Protein AF-A0A8T1B960-F1 (afdb_monomer)

Organism: NCBI:txid29920

InterPro domains:
  IPR029526 PiggyBac transposable element-derived protein [PF13843] (28-103)

Mean predicted aligned error: 11.87 Å

Solvent-accessible surface area (backbone atoms only — not comparable to full-atom values): 6925 Å² total; per-residue (Å²): 133,85,86,77,92,77,75,93,66,99,70,76,62,86,64,84,82,48,79,95,70,64,77,71,63,60,63,74,71,68,73,75,46,67,80,85,43,75,54,50,80,72,40,93,53,38,66,48,42,66,57,51,53,54,50,50,55,48,49,65,73,73,53,86,80,64,100,71,84,67,77,50,76,47,74,46,76,41,85,58,81,85,52,82,71,51,43,81,40,89,94,45,100,61,37,34,18,36,77,41,80,47,114

pLDDT: mean 80.15, std 18.66, range [31.05, 96.5]

Structure (mmCIF, N/CA/C/O backbone):
data_AF-A0A8T1B960-F1
#
_entry.id   AF-A0A8T1B960-F1
#
loop_
_atom_site.group_PDB
_atom_site.id
_atom_site.type_symbol
_atom_site.label_atom_id
_atom_site.label_alt_id
_atom_site.label_comp_id
_atom_site.label_asym_id
_atom_site.label_entity_id
_atom_site.label_seq_id
_atom_site.pdbx_PDB_ins_code
_atom_site.Cartn_x
_atom_site.Cartn_y
_atom_site.Cartn_z
_atom_site.occupancy
_atom_site.B_iso_or_equiv
_atom_site.auth_seq_id
_atom_site.auth_comp_id
_atom_site.auth_asym_id
_atom_site.auth_atom_id
_atom_site.pdbx_PDB_model_num
ATOM 1 N N . MET A 1 1 ? 4.541 -41.203 44.274 1.00 48.22 1 MET A N 1
ATOM 2 C CA . MET A 1 1 ? 3.318 -40.483 43.862 1.00 48.22 1 MET A CA 1
ATOM 3 C C . MET A 1 1 ? 3.266 -39.277 44.778 1.00 48.22 1 MET A C 1
ATOM 5 O O . MET A 1 1 ? 3.467 -39.500 45.960 1.00 48.22 1 MET A O 1
ATOM 9 N N . GLU A 1 2 ? 3.109 -38.070 44.225 1.00 35.88 2 GLU A N 1
ATOM 10 C CA . GLU A 1 2 ? 3.747 -36.796 44.650 1.00 35.88 2 GLU A CA 1
ATOM 11 C C . GLU A 1 2 ? 5.183 -36.682 44.092 1.00 35.88 2 GLU A C 1
ATOM 13 O O . GLU A 1 2 ? 5.916 -37.666 44.106 1.00 35.88 2 GLU A O 1
ATOM 18 N N . ASP A 1 3 ? 5.636 -35.586 43.479 1.00 37.56 3 ASP A N 1
ATOM 19 C CA . ASP A 1 3 ? 5.195 -34.189 43.550 1.00 37.56 3 ASP A CA 1
ATOM 20 C C . ASP A 1 3 ? 5.667 -33.392 42.301 1.00 37.56 3 ASP A C 1
ATOM 22 O O . ASP A 1 3 ? 6.551 -33.824 41.560 1.00 37.56 3 ASP A O 1
ATOM 26 N N . TYR A 1 4 ? 5.129 -32.178 42.164 1.00 31.05 4 TYR A N 1
ATOM 27 C CA . TYR A 1 4 ? 5.700 -30.985 41.5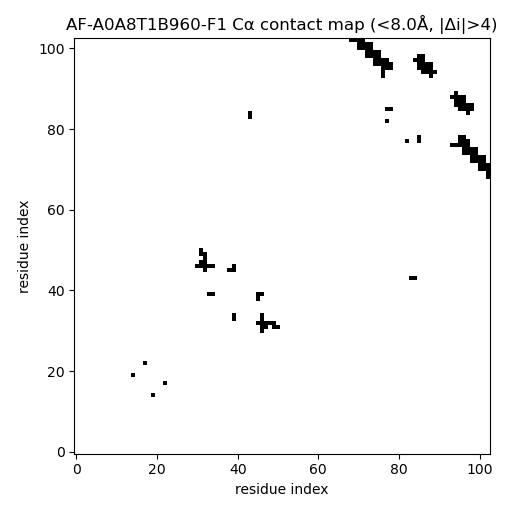28 1.00 31.05 4 TYR A CA 1
ATOM 28 C C . TYR A 1 4 ? 5.175 -30.522 40.156 1.00 31.05 4 TYR A C 1
ATOM 30 O O . TYR A 1 4 ? 5.815 -30.627 39.108 1.00 31.05 4 TYR A O 1
ATOM 38 N N . ARG A 1 5 ? 4.051 -29.793 40.223 1.00 50.28 5 ARG A N 1
ATOM 39 C CA . ARG A 1 5 ? 3.798 -28.606 39.389 1.00 50.28 5 ARG A CA 1
ATOM 40 C C . ARG A 1 5 ? 5.071 -27.752 39.287 1.00 50.28 5 ARG A C 1
ATOM 42 O O . ARG A 1 5 ? 5.492 -27.167 40.281 1.00 50.28 5 ARG A O 1
ATOM 49 N N . ARG A 1 6 ? 5.630 -27.574 38.086 1.00 43.84 6 ARG A N 1
ATOM 50 C CA . ARG A 1 6 ? 6.599 -26.499 37.819 1.00 43.84 6 ARG A CA 1
ATOM 51 C C . ARG A 1 6 ? 6.288 -25.782 36.504 1.00 43.84 6 ARG A C 1
ATOM 53 O O . ARG A 1 6 ? 6.713 -26.194 35.437 1.00 43.84 6 ARG A O 1
ATOM 60 N N . GLY A 1 7 ? 5.499 -24.718 36.646 1.00 36.50 7 GLY A N 1
ATOM 61 C CA . GLY A 1 7 ? 5.566 -23.456 35.904 1.00 36.50 7 GLY A CA 1
ATOM 62 C C . GLY A 1 7 ? 5.697 -23.482 34.381 1.00 36.50 7 GLY A C 1
ATOM 63 O O . GLY A 1 7 ? 6.801 -23.518 33.848 1.00 36.50 7 GLY A O 1
ATOM 64 N N . TYR A 1 8 ? 4.582 -23.221 33.694 1.00 38.88 8 TYR A N 1
ATOM 65 C CA . TYR A 1 8 ? 4.627 -22.393 32.487 1.00 38.88 8 TYR A CA 1
ATOM 66 C C . TYR A 1 8 ? 5.065 -20.983 32.912 1.00 38.88 8 TYR A C 1
ATOM 68 O O . TYR A 1 8 ? 4.328 -20.288 33.611 1.00 38.88 8 TYR A O 1
ATOM 76 N N . HIS A 1 9 ? 6.281 -20.580 32.544 1.00 46.47 9 HIS A N 1
ATOM 77 C CA . HIS A 1 9 ? 6.794 -19.233 32.795 1.00 46.47 9 HIS A CA 1
ATOM 78 C C . HIS A 1 9 ? 6.562 -18.374 31.536 1.00 46.47 9 HIS A C 1
ATOM 80 O O . HIS A 1 9 ? 7.086 -18.723 30.475 1.00 46.47 9 HIS A O 1
ATOM 86 N N . PRO A 1 10 ? 5.804 -17.263 31.597 1.00 45.47 10 PRO A N 1
ATOM 87 C CA . PRO A 1 10 ? 5.364 -16.498 30.421 1.00 45.47 10 PRO A CA 1
ATOM 88 C C . PRO A 1 10 ? 6.439 -15.544 29.868 1.00 45.47 10 PRO A C 1
ATOM 90 O O . PRO A 1 10 ? 6.139 -14.467 29.363 1.00 45.47 10 PRO A O 1
ATOM 93 N N . THR A 1 11 ? 7.714 -15.920 29.962 1.00 49.47 11 THR A N 1
ATOM 94 C CA . THR A 1 11 ? 8.843 -15.072 29.552 1.00 49.47 11 THR A CA 1
ATOM 95 C C . THR A 1 11 ? 9.956 -15.898 28.917 1.00 49.47 11 THR A C 1
ATOM 97 O O . THR A 1 11 ? 11.120 -15.773 29.298 1.00 49.47 11 THR A O 1
ATOM 100 N N . GLN A 1 12 ? 9.630 -16.767 27.959 1.00 51.72 12 GLN A N 1
ATOM 101 C CA . GLN A 1 12 ? 10.665 -17.231 27.036 1.00 51.72 12 GLN A CA 1
ATOM 102 C C . GLN A 1 12 ? 10.997 -16.064 26.092 1.00 51.72 12 GLN A C 1
AT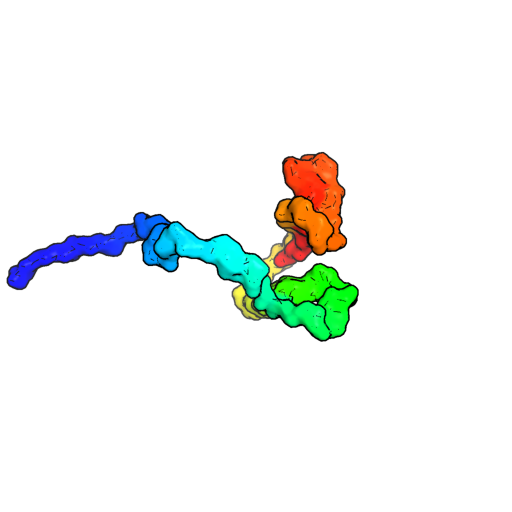OM 104 O O . GLN A 1 12 ? 10.120 -15.624 25.347 1.00 51.72 12 GLN A O 1
ATOM 109 N N . PRO A 1 13 ? 12.223 -15.508 26.119 1.00 53.91 13 PRO A N 1
ATOM 110 C CA . PRO A 1 13 ? 12.615 -14.526 25.124 1.00 53.91 13 PRO A CA 1
ATOM 111 C C . PRO A 1 13 ? 12.641 -15.197 23.746 1.00 53.91 13 PRO A C 1
ATOM 113 O O . PRO A 1 13 ? 12.925 -16.391 23.643 1.00 53.91 13 PRO A O 1
ATOM 116 N N . LEU A 1 14 ? 12.432 -14.409 22.684 1.00 55.25 14 LEU A N 1
ATOM 117 C CA . LEU A 1 14 ? 12.488 -14.768 21.248 1.00 55.25 14 LEU A CA 1
ATOM 118 C C . LEU A 1 14 ? 13.767 -15.515 20.785 1.00 55.25 14 LEU A C 1
ATOM 120 O O . LEU A 1 14 ? 13.959 -15.756 19.598 1.00 55.25 14 LEU A O 1
ATOM 124 N N . ARG A 1 15 ? 14.657 -15.882 21.707 1.00 46.69 15 ARG A N 1
ATOM 125 C CA . ARG A 1 15 ? 15.843 -16.711 21.503 1.00 46.69 15 ARG A CA 1
ATOM 126 C C . ARG A 1 15 ? 15.548 -18.199 21.321 1.00 46.69 15 ARG A C 1
ATOM 128 O O . ARG A 1 15 ? 16.390 -18.877 20.756 1.00 46.69 15 ARG A O 1
ATOM 135 N N . ALA A 1 16 ? 14.401 -18.710 21.768 1.00 51.25 16 ALA A N 1
ATOM 136 C CA . ALA A 1 16 ? 14.127 -20.150 21.699 1.00 51.25 16 ALA A CA 1
ATOM 137 C C . ALA A 1 16 ? 13.716 -20.659 20.299 1.00 51.25 16 ALA A C 1
ATOM 139 O O . ALA A 1 16 ? 13.641 -21.866 20.105 1.00 51.25 16 ALA A O 1
ATOM 140 N N . LEU A 1 17 ? 13.461 -19.772 19.324 1.00 57.94 17 LEU A N 1
ATOM 141 C CA . LEU A 1 17 ? 13.009 -20.167 17.978 1.00 57.94 17 LEU A CA 1
ATOM 142 C C . LEU A 1 17 ? 14.070 -20.004 16.874 1.00 57.94 17 LEU A C 1
ATOM 144 O O . LEU A 1 17 ? 13.854 -20.438 15.746 1.00 57.94 17 LEU A O 1
ATOM 148 N N . HIS A 1 18 ? 15.208 -19.373 17.166 1.00 55.72 18 HIS A N 1
ATOM 149 C CA . HIS A 1 18 ? 16.241 -19.115 16.167 1.00 55.72 18 HIS A CA 1
ATOM 150 C C . HIS A 1 18 ? 17.627 -19.206 16.800 1.00 55.72 18 HIS A C 1
ATOM 152 O O . HIS A 1 18 ? 18.087 -18.255 17.437 1.00 55.72 18 HIS A O 1
ATOM 158 N N . ASP A 1 19 ? 18.315 -20.323 16.561 1.00 56.84 19 ASP A N 1
ATOM 159 C CA . ASP A 1 19 ? 19.765 -20.383 16.709 1.00 56.84 19 ASP A CA 1
ATOM 160 C C . ASP A 1 19 ? 20.381 -19.203 15.950 1.00 56.84 19 ASP A C 1
ATOM 162 O O . ASP A 1 19 ? 20.033 -18.890 14.805 1.00 56.84 19 ASP A O 1
ATOM 166 N N . ALA A 1 20 ? 21.223 -18.455 16.654 1.00 56.38 20 ALA A N 1
ATOM 167 C CA . ALA A 1 20 ? 21.626 -17.111 16.286 1.00 56.38 20 ALA A CA 1
ATOM 168 C C . ALA A 1 20 ? 22.610 -17.100 15.100 1.00 56.38 20 ALA A C 1
ATOM 170 O O . ALA A 1 20 ? 23.805 -16.913 15.304 1.00 56.38 20 ALA A O 1
ATOM 171 N N . ARG A 1 21 ? 22.074 -17.265 13.877 1.00 52.66 21 ARG A N 1
ATOM 172 C CA . ARG A 1 21 ? 22.438 -16.739 12.531 1.00 52.66 21 ARG A CA 1
ATOM 173 C C . ARG A 1 21 ? 22.143 -17.824 11.468 1.00 52.66 21 ARG A C 1
ATOM 175 O O . ARG A 1 21 ? 22.611 -18.940 11.647 1.00 52.66 21 ARG A O 1
ATOM 182 N N . PRO A 1 22 ? 21.446 -17.517 10.347 1.00 51.44 22 PRO A N 1
ATOM 183 C CA . PRO A 1 22 ? 21.380 -16.211 9.695 1.00 51.44 22 PRO A CA 1
ATOM 184 C C . PRO A 1 22 ? 19.936 -15.752 9.396 1.00 51.44 22 PRO A C 1
ATOM 186 O O . PRO A 1 22 ? 19.439 -15.893 8.280 1.00 51.44 22 PRO A O 1
ATOM 189 N N . SER A 1 23 ? 19.290 -15.068 10.345 1.00 59.59 23 SER A N 1
ATOM 190 C CA . SER A 1 23 ? 18.021 -14.350 10.091 1.00 59.59 23 SER A CA 1
ATOM 191 C C . SER A 1 23 ? 18.124 -13.308 8.958 1.00 59.59 23 SER A C 1
ATOM 193 O O . SER A 1 23 ? 17.131 -12.958 8.324 1.00 59.59 23 SER A O 1
ATOM 195 N N . LEU A 1 24 ? 19.340 -12.838 8.662 1.00 53.44 24 LEU A N 1
ATOM 196 C CA . LEU A 1 24 ? 19.644 -11.875 7.600 1.00 53.44 24 LEU A CA 1
ATOM 197 C C . LEU A 1 24 ? 19.726 -12.477 6.188 1.00 53.44 24 LEU A C 1
ATOM 199 O O . LEU A 1 24 ? 19.637 -11.721 5.224 1.00 53.44 24 LEU A O 1
ATOM 203 N N . HIS A 1 25 ? 19.937 -13.789 6.031 1.00 58.44 25 HIS A N 1
ATOM 204 C CA . HIS A 1 25 ? 20.003 -14.404 4.697 1.00 58.44 25 HIS A CA 1
ATOM 205 C C . HIS A 1 25 ? 18.595 -14.610 4.124 1.00 58.44 25 HIS A C 1
ATOM 207 O O . HIS A 1 25 ? 18.335 -14.277 2.970 1.00 58.44 25 HIS A O 1
ATOM 213 N N . ASN A 1 26 ? 17.663 -15.059 4.967 1.00 62.00 26 ASN A N 1
ATOM 214 C CA . ASN A 1 26 ? 16.294 -15.377 4.560 1.00 62.00 26 ASN A CA 1
ATOM 215 C C . ASN A 1 26 ? 15.470 -14.124 4.228 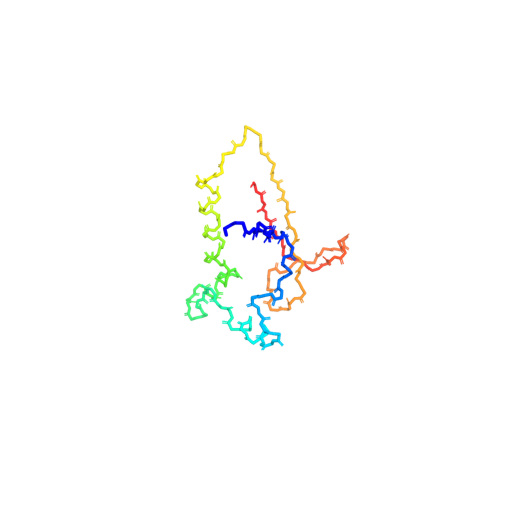1.00 62.00 26 ASN A C 1
ATOM 217 O O . ASN A 1 26 ? 14.655 -14.145 3.310 1.00 62.00 26 ASN A O 1
ATOM 221 N N . SER A 1 27 ? 15.712 -13.005 4.917 1.00 71.81 27 SER A N 1
ATOM 222 C CA . SER A 1 27 ? 14.982 -11.753 4.673 1.00 71.81 27 SER A CA 1
ATOM 223 C C . SER A 1 27 ? 15.333 -11.083 3.342 1.00 71.81 27 SER A C 1
ATOM 225 O O . SER A 1 27 ? 14.517 -10.337 2.805 1.00 71.81 27 SER A O 1
ATOM 227 N N . ARG A 1 28 ? 16.514 -11.362 2.773 1.00 77.25 28 ARG A N 1
ATOM 228 C CA . ARG A 1 28 ? 16.942 -10.800 1.478 1.00 77.25 28 ARG A CA 1
ATOM 229 C C . ARG A 1 28 ? 16.173 -11.375 0.289 1.00 77.25 28 ARG A C 1
ATOM 231 O O . ARG A 1 28 ? 16.005 -10.667 -0.696 1.00 77.25 28 ARG A O 1
ATOM 238 N N . ASN A 1 29 ? 15.699 -12.615 0.407 1.00 83.25 29 ASN A N 1
ATOM 239 C CA . ASN A 1 29 ? 14.986 -13.337 -0.651 1.00 83.25 29 ASN A CA 1
ATOM 240 C C . ASN A 1 29 ? 13.479 -13.454 -0.371 1.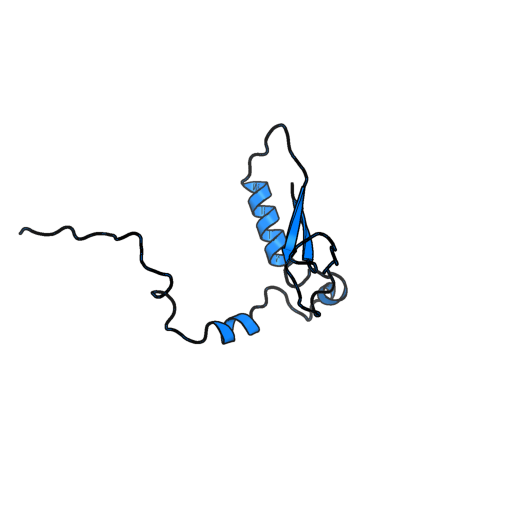00 83.25 29 ASN A C 1
ATOM 242 O O . ASN A 1 29 ? 12.784 -14.245 -1.007 1.00 83.25 29 ASN A O 1
ATOM 246 N N . LEU A 1 30 ? 12.961 -12.689 0.593 1.00 85.56 30 LEU A N 1
ATOM 247 C CA . LEU A 1 30 ? 11.541 -12.689 0.913 1.00 85.56 30 LEU A CA 1
ATOM 248 C C . LEU A 1 30 ? 10.760 -11.920 -0.162 1.00 85.56 30 LEU A C 1
ATOM 250 O O . LEU A 1 30 ? 10.852 -10.695 -0.267 1.00 85.56 30 LEU A O 1
ATOM 254 N N . HIS A 1 31 ? 9.970 -12.649 -0.949 1.00 87.50 31 HIS A N 1
ATOM 255 C CA . HIS A 1 31 ? 9.148 -12.103 -2.026 1.00 87.50 31 HIS A CA 1
ATOM 256 C C . HIS A 1 31 ? 7.707 -12.606 -1.919 1.00 87.50 31 HIS A C 1
ATOM 258 O O . HIS A 1 31 ? 7.472 -13.808 -1.851 1.00 87.50 31 HIS A O 1
ATOM 264 N N . PHE A 1 32 ? 6.743 -11.682 -1.953 1.00 90.62 32 PHE A N 1
ATOM 265 C CA . PHE A 1 32 ? 5.306 -11.996 -1.913 1.00 90.62 32 PHE A CA 1
ATOM 266 C C . PHE A 1 32 ? 4.623 -11.905 -3.286 1.00 90.62 32 PHE A C 1
ATOM 268 O O . PHE A 1 32 ? 3.512 -12.401 -3.460 1.00 90.62 32 PHE A O 1
ATOM 275 N N . SER A 1 33 ? 5.297 -11.295 -4.266 1.00 92.69 33 SER A N 1
ATOM 276 C CA . SER A 1 33 ? 4.810 -11.121 -5.638 1.00 92.69 33 SER A CA 1
ATOM 277 C C . SER A 1 33 ? 5.947 -11.335 -6.641 1.00 92.69 33 SER A C 1
ATOM 279 O O . SER A 1 33 ? 7.101 -11.008 -6.356 1.00 92.69 33 SER A O 1
ATOM 281 N N . SER A 1 34 ? 5.617 -11.852 -7.829 1.00 92.25 34 SER A N 1
ATOM 282 C CA . SER A 1 34 ? 6.582 -12.099 -8.911 1.00 92.25 34 SER A CA 1
ATOM 283 C C . SER A 1 34 ? 7.013 -10.802 -9.597 1.00 92.25 34 SER A C 1
ATOM 285 O O . SER A 1 34 ? 6.164 -10.017 -10.008 1.00 92.25 34 SER A O 1
ATOM 287 N N . ASN A 1 35 ? 8.317 -10.591 -9.801 1.00 91.25 35 ASN A N 1
ATOM 288 C CA . ASN A 1 35 ? 8.816 -9.431 -10.557 1.00 91.25 35 ASN A CA 1
ATOM 289 C C . ASN A 1 35 ? 8.537 -9.530 -12.070 1.00 91.25 35 ASN A C 1
ATOM 291 O O . ASN A 1 35 ? 8.641 -8.522 -12.760 1.00 91.25 35 ASN A O 1
ATOM 295 N N . SER A 1 36 ? 8.207 -10.721 -12.580 1.00 95.12 36 SER A N 1
ATOM 296 C CA . SER A 1 36 ? 7.922 -10.957 -14.004 1.00 95.12 36 SER A CA 1
ATOM 297 C C . SER A 1 36 ? 6.475 -10.645 -14.391 1.00 95.12 36 SER A C 1
ATOM 299 O O . SER A 1 36 ? 6.142 -10.672 -15.571 1.00 95.12 36 SER A O 1
ATOM 301 N N . ASP A 1 37 ? 5.603 -10.381 -13.416 1.00 95.69 37 ASP A N 1
ATOM 302 C CA . ASP A 1 37 ? 4.219 -9.995 -13.689 1.00 95.69 37 ASP A CA 1
ATOM 303 C C . ASP A 1 37 ? 4.187 -8.597 -14.336 1.00 95.69 37 ASP A C 1
ATOM 305 O O . ASP A 1 37 ? 4.837 -7.686 -13.813 1.00 95.69 37 ASP A O 1
ATOM 309 N N . PRO A 1 38 ? 3.424 -8.373 -15.422 1.00 96.12 38 PRO A N 1
ATOM 310 C CA . PRO A 1 38 ? 3.320 -7.059 -16.062 1.00 96.12 38 PRO A CA 1
ATOM 311 C C . PRO A 1 38 ? 2.923 -5.930 -15.099 1.00 96.12 38 PRO A C 1
ATOM 313 O O . PRO A 1 38 ? 3.343 -4.784 -15.268 1.00 96.12 38 PRO A O 1
ATOM 316 N N . ARG A 1 39 ? 2.167 -6.246 -14.040 1.00 95.31 39 ARG A N 1
ATOM 317 C CA . ARG A 1 39 ? 1.771 -5.280 -13.006 1.00 95.31 39 ARG A CA 1
ATOM 318 C C . ARG A 1 39 ? 2.944 -4.788 -12.169 1.00 95.31 39 ARG A C 1
ATOM 320 O O . ARG A 1 39 ? 2.850 -3.703 -11.609 1.00 95.31 39 ARG A O 1
ATOM 327 N N . ALA A 1 40 ? 4.066 -5.506 -12.127 1.00 93.38 40 ALA A N 1
ATOM 328 C CA . ALA A 1 40 ? 5.284 -5.034 -11.472 1.00 93.38 40 ALA A CA 1
ATOM 329 C C . ALA A 1 40 ? 5.819 -3.729 -12.087 1.00 93.38 40 ALA A C 1
ATOM 331 O O . ALA A 1 40 ? 6.504 -2.966 -11.404 1.00 93.38 40 ALA A O 1
ATOM 332 N N . ALA A 1 41 ? 5.507 -3.468 -13.362 1.00 92.38 41 ALA A N 1
ATOM 333 C CA . ALA A 1 41 ? 5.904 -2.248 -14.053 1.00 92.38 41 ALA A CA 1
ATOM 334 C C . ALA A 1 41 ? 4.981 -1.055 -13.748 1.00 92.38 41 ALA A C 1
ATOM 336 O O . ALA A 1 41 ? 5.435 0.089 -13.793 1.00 92.38 41 ALA A O 1
ATOM 337 N N . THR A 1 42 ? 3.706 -1.305 -13.435 1.00 93.94 42 THR A N 1
ATOM 338 C CA . THR A 1 42 ? 2.673 -0.262 -13.319 1.00 93.94 42 THR A CA 1
ATOM 339 C C . THR A 1 42 ? 2.216 -0.019 -11.879 1.00 93.94 42 THR A C 1
ATOM 341 O O . THR A 1 42 ? 2.053 1.134 -11.475 1.00 93.94 42 THR A O 1
ATOM 344 N N . ASP A 1 43 ? 2.064 -1.065 -11.065 1.00 93.06 43 ASP A N 1
ATOM 345 C CA . ASP A 1 43 ? 1.690 -0.962 -9.655 1.00 93.06 43 ASP A CA 1
ATOM 346 C C . ASP A 1 43 ? 2.932 -0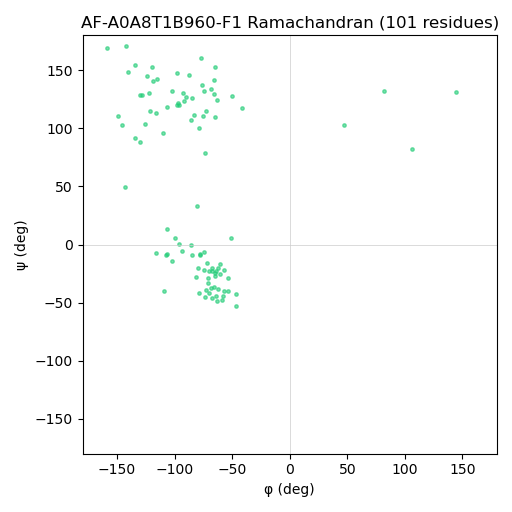.747 -8.778 1.00 93.06 43 ASP A C 1
ATOM 348 O O . ASP A 1 43 ? 3.715 -1.657 -8.498 1.00 93.06 43 ASP A O 1
ATOM 352 N N . ARG A 1 44 ? 3.097 0.476 -8.266 1.00 90.94 44 ARG A N 1
ATOM 353 C CA . ARG A 1 44 ? 4.212 0.826 -7.368 1.00 90.94 44 ARG A CA 1
ATOM 354 C C . ARG A 1 44 ? 4.208 0.031 -6.057 1.00 90.94 44 ARG A C 1
ATOM 356 O O . ARG A 1 44 ? 5.251 -0.057 -5.409 1.00 90.94 44 ARG A O 1
ATOM 363 N N . PHE A 1 45 ? 3.069 -0.543 -5.676 1.00 91.44 45 PHE A N 1
ATOM 364 C CA . PHE A 1 45 ? 2.891 -1.347 -4.471 1.00 91.44 45 PHE A CA 1
ATOM 365 C C . PHE A 1 45 ? 2.931 -2.859 -4.755 1.00 91.44 45 PHE A C 1
ATOM 367 O O . PHE A 1 45 ? 2.760 -3.665 -3.842 1.00 91.44 45 PHE A O 1
ATOM 374 N N . TRP A 1 46 ? 3.224 -3.270 -5.994 1.00 94.38 46 TRP A N 1
ATOM 375 C CA . TRP A 1 46 ? 3.110 -4.654 -6.465 1.00 94.38 46 TRP A CA 1
ATOM 376 C C . TRP A 1 46 ? 3.716 -5.710 -5.527 1.00 94.38 46 TRP A C 1
ATOM 378 O O . TRP A 1 46 ? 3.103 -6.744 -5.260 1.00 94.38 46 TRP A O 1
ATOM 388 N N . LYS A 1 47 ? 4.899 -5.436 -4.959 1.00 90.94 47 LYS A N 1
ATOM 389 C CA . LYS A 1 47 ? 5.605 -6.356 -4.046 1.00 90.94 47 LYS A CA 1
ATOM 390 C C . LYS A 1 47 ? 4.864 -6.647 -2.738 1.00 90.94 47 LYS A C 1
ATOM 392 O O . LYS A 1 47 ? 5.154 -7.656 -2.108 1.00 90.94 47 LYS A O 1
ATOM 397 N N . LEU A 1 48 ? 3.960 -5.763 -2.325 1.00 92.25 48 LEU A N 1
ATOM 398 C CA . LEU A 1 48 ? 3.180 -5.866 -1.092 1.00 92.25 48 LEU A CA 1
ATOM 399 C C . LEU A 1 48 ? 1.675 -6.003 -1.359 1.00 92.25 48 LEU A C 1
ATOM 401 O O . LEU A 1 48 ? 0.929 -6.262 -0.418 1.00 92.25 48 LEU A O 1
ATOM 405 N N . ARG A 1 49 ? 1.233 -5.874 -2.619 1.00 94.69 49 ARG A N 1
ATOM 406 C CA . ARG A 1 49 ? -0.173 -5.947 -3.044 1.00 94.69 49 ARG A CA 1
ATOM 407 C C . ARG A 1 49 ? -0.898 -7.141 -2.429 1.00 94.69 49 ARG A C 1
ATOM 409 O O . ARG A 1 49 ? -1.876 -6.960 -1.726 1.00 94.69 49 ARG A O 1
ATOM 416 N N . ARG A 1 50 ? -0.322 -8.336 -2.583 1.00 94.88 50 ARG A N 1
ATOM 417 C CA . ARG A 1 50 ? -0.846 -9.595 -2.030 1.00 94.88 50 ARG A CA 1
ATOM 418 C C . ARG A 1 50 ? -1.100 -9.550 -0.521 1.00 94.88 50 ARG A C 1
ATOM 420 O O . ARG A 1 50 ? -2.089 -10.106 -0.065 1.00 94.88 50 ARG A O 1
ATOM 427 N N . ILE A 1 51 ? -0.212 -8.914 0.243 1.00 95.31 51 ILE A N 1
ATOM 428 C CA . ILE A 1 51 ? -0.364 -8.798 1.698 1.00 95.31 51 ILE A CA 1
ATOM 429 C C . ILE A 1 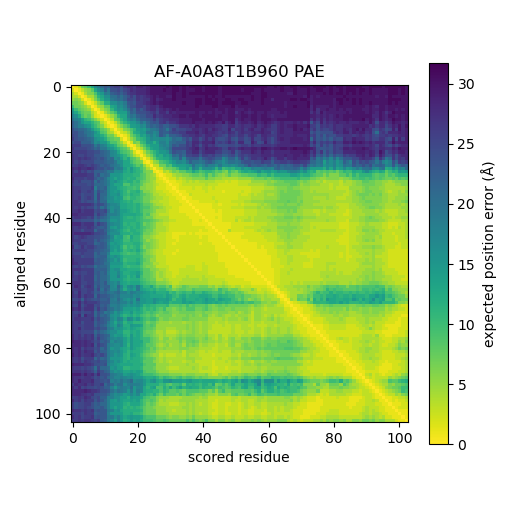51 ? -1.458 -7.793 2.034 1.00 95.31 51 ILE A C 1
ATOM 431 O O . ILE A 1 51 ? -2.281 -8.063 2.900 1.00 95.31 51 ILE A O 1
ATOM 435 N N . VAL A 1 52 ? -1.459 -6.636 1.369 1.00 94.12 52 VAL A N 1
ATOM 436 C CA . VAL A 1 52 ? -2.453 -5.595 1.641 1.00 94.12 52 VAL A CA 1
ATOM 437 C C . VAL A 1 52 ? -3.853 -6.066 1.296 1.00 94.12 52 VAL A C 1
ATOM 439 O O . VAL A 1 52 ? -4.728 -5.893 2.132 1.00 94.12 52 VAL A O 1
ATOM 442 N N . ASP A 1 53 ? -4.042 -6.722 0.151 1.00 95.62 53 ASP A N 1
ATOM 443 C CA . ASP A 1 53 ? -5.345 -7.268 -0.236 1.00 95.62 53 ASP A CA 1
ATOM 444 C C . ASP A 1 53 ? -5.830 -8.273 0.828 1.00 95.62 53 ASP A C 1
ATOM 446 O O . ASP A 1 53 ? -6.923 -8.136 1.360 1.00 95.62 53 ASP A O 1
ATOM 450 N N . ALA A 1 54 ? -4.968 -9.205 1.258 1.00 96.31 54 ALA A N 1
ATOM 451 C CA . ALA A 1 54 ? -5.328 -10.188 2.281 1.00 96.31 54 ALA A CA 1
ATOM 452 C C . ALA A 1 54 ? -5.671 -9.560 3.646 1.00 96.31 54 ALA A C 1
ATOM 454 O O . ALA A 1 54 ? -6.570 -10.038 4.337 1.00 96.31 54 ALA A O 1
ATOM 455 N N . LEU A 1 55 ? -4.950 -8.511 4.057 1.00 94.38 55 LEU A N 1
ATOM 456 C CA . LEU A 1 55 ? -5.238 -7.789 5.299 1.00 94.38 55 LEU A CA 1
ATOM 457 C C . LEU A 1 55 ? -6.537 -6.989 5.195 1.00 94.38 55 LEU A C 1
ATOM 459 O O . LEU A 1 55 ? -7.321 -6.997 6.139 1.00 94.38 55 LEU A O 1
ATOM 463 N N . GLN A 1 56 ? -6.773 -6.325 4.063 1.00 94.81 56 GLN A N 1
ATOM 464 C CA . GLN A 1 56 ? -8.000 -5.573 3.816 1.00 94.81 56 GLN A CA 1
ATOM 465 C C . GLN A 1 56 ? -9.212 -6.498 3.811 1.00 94.81 56 GLN A C 1
ATOM 467 O O . GLN A 1 56 ? -10.153 -6.234 4.552 1.00 94.81 56 GLN A O 1
ATOM 472 N N . ASP A 1 57 ? -9.150 -7.612 3.082 1.00 96.50 57 ASP A N 1
ATOM 473 C CA . ASP A 1 57 ? -10.227 -8.602 3.030 1.00 96.50 57 ASP A CA 1
ATOM 474 C C . ASP A 1 57 ? -10.548 -9.146 4.429 1.00 96.50 57 ASP A C 1
ATOM 476 O O . ASP A 1 57 ? -11.710 -9.239 4.826 1.00 96.50 57 ASP A O 1
ATOM 480 N N . ARG A 1 58 ? -9.514 -9.472 5.219 1.00 95.94 58 ARG A N 1
ATOM 481 C CA . ARG A 1 58 ? -9.694 -9.982 6.585 1.00 95.94 58 ARG A CA 1
ATOM 482 C C . ARG A 1 58 ? -10.261 -8.939 7.535 1.00 95.94 58 ARG A C 1
ATOM 484 O O . ARG A 1 58 ? -11.174 -9.258 8.288 1.00 95.94 58 ARG A O 1
ATOM 491 N N . PHE A 1 59 ? -9.738 -7.718 7.523 1.00 92.50 59 PHE A N 1
ATOM 492 C CA . PHE A 1 59 ? -10.240 -6.670 8.407 1.00 92.50 59 PHE A CA 1
ATOM 493 C C . PHE A 1 59 ? -11.654 -6.244 8.024 1.00 92.50 59 PHE A C 1
ATOM 495 O O . PHE A 1 59 ? -12.471 -6.055 8.910 1.00 92.50 59 PHE A O 1
ATOM 502 N N . GLN A 1 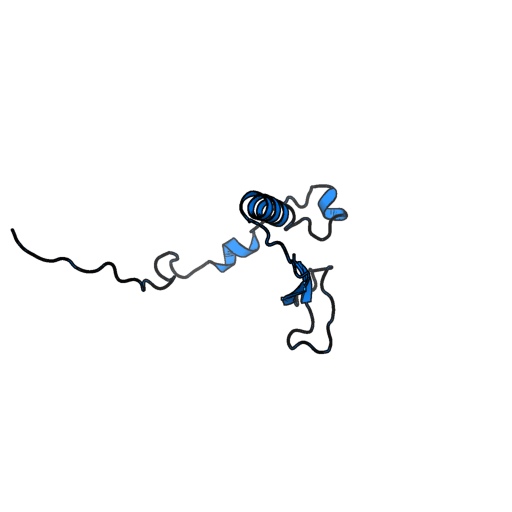60 ? -11.990 -6.181 6.738 1.00 91.12 60 GLN A N 1
ATOM 503 C CA . GLN A 1 60 ? -13.356 -5.877 6.307 1.00 91.12 60 GLN A CA 1
ATOM 504 C C . GLN A 1 60 ? -14.356 -6.970 6.694 1.00 91.12 60 GLN A C 1
ATOM 506 O O . GLN A 1 60 ? -15.488 -6.652 7.041 1.00 91.12 60 GLN A O 1
ATOM 511 N N . ALA A 1 61 ? -13.952 -8.242 6.645 1.00 94.19 61 ALA A N 1
ATOM 512 C CA . ALA A 1 61 ? -14.829 -9.353 7.006 1.00 94.19 61 ALA A CA 1
ATOM 513 C C . ALA A 1 61 ? -15.082 -9.450 8.520 1.00 94.19 61 ALA A C 1
ATOM 515 O O . ALA A 1 61 ? -16.194 -9.761 8.936 1.00 94.19 61 ALA A O 1
ATOM 516 N N . GLU A 1 62 ? -14.056 -9.200 9.336 1.00 92.00 62 GLU A N 1
ATOM 517 C CA . GLU A 1 62 ? -14.087 -9.515 10.771 1.00 92.00 62 GLU A CA 1
ATOM 518 C C . GLU A 1 62 ? -14.233 -8.277 11.675 1.00 92.00 62 GLU A C 1
ATOM 520 O O . GLU A 1 62 ? -14.396 -8.411 12.889 1.00 92.00 62 GLU A O 1
ATOM 525 N N . HIS A 1 63 ? -14.153 -7.059 11.127 1.00 86.50 63 HIS A N 1
ATOM 526 C CA . HIS A 1 63 ? -14.246 -5.830 11.914 1.00 86.50 63 HIS A CA 1
ATOM 527 C C . HIS A 1 63 ? -15.655 -5.229 11.875 1.00 86.50 63 HIS A C 1
ATOM 529 O O . HIS A 1 63 ? -16.158 -4.836 10.824 1.00 86.50 63 HIS A O 1
ATOM 535 N N . VAL A 1 64 ? -16.282 -5.097 13.048 1.00 85.12 64 VAL A N 1
ATOM 536 C CA . VAL A 1 64 ? -17.554 -4.378 13.196 1.00 85.12 64 VAL A CA 1
ATOM 537 C C . VAL A 1 64 ? -17.268 -2.887 13.330 1.00 85.12 64 VAL A C 1
ATOM 539 O O . VAL A 1 64 ? -16.721 -2.429 14.331 1.00 85.12 64 VAL A O 1
ATOM 542 N N . VAL A 1 65 ? -17.655 -2.131 12.309 1.00 84.44 65 VAL A N 1
ATOM 543 C CA . VAL A 1 65 ? -17.455 -0.683 12.241 1.00 84.44 65 VAL A CA 1
ATOM 544 C C . VAL A 1 65 ? -18.459 0.049 13.142 1.00 84.44 65 VAL A C 1
ATOM 546 O O . VAL A 1 65 ? -19.646 -0.278 13.169 1.00 84.44 65 VAL A O 1
ATOM 549 N N . LEU A 1 66 ? -17.989 1.057 13.882 1.00 85.44 66 LEU A N 1
ATOM 550 C CA . LEU A 1 66 ? -18.828 1.902 14.740 1.00 85.44 66 LEU A CA 1
ATOM 551 C C . LEU A 1 66 ? -19.610 2.948 13.925 1.00 85.44 66 LEU A C 1
ATOM 553 O O . LEU A 1 66 ? -19.223 3.319 12.821 1.00 85.44 66 LEU A O 1
ATOM 557 N N . SER A 1 67 ? -20.684 3.500 14.504 1.00 88.88 67 SER A N 1
ATOM 558 C CA . SER A 1 67 ? -21.518 4.535 13.856 1.00 88.88 67 SER A CA 1
ATOM 559 C C . SER A 1 67 ? -20.765 5.830 13.509 1.00 88.88 67 SER A C 1
ATOM 561 O O . SER A 1 67 ? -21.280 6.641 12.740 1.00 88.88 67 SER A O 1
ATOM 563 N N . VAL A 1 68 ? -19.585 6.049 14.092 1.00 89.81 68 VAL A N 1
ATOM 564 C CA . VAL A 1 68 ? -18.706 7.183 13.798 1.00 89.81 68 VAL A CA 1
ATOM 565 C C . VAL A 1 68 ? -17.318 6.636 13.496 1.00 89.81 68 VAL A C 1
ATOM 567 O O . VAL A 1 68 ? -16.768 5.874 14.289 1.00 89.81 68 VAL A O 1
ATOM 570 N N . MET A 1 69 ? -16.760 7.052 12.362 1.00 89.81 69 MET A N 1
ATOM 571 C CA . MET A 1 69 ? -15.416 6.694 11.912 1.00 89.81 69 MET A CA 1
ATOM 572 C C . MET A 1 69 ? -14.554 7.946 11.765 1.00 89.81 69 MET A C 1
ATOM 574 O O . MET A 1 69 ? -15.067 9.030 11.480 1.00 89.81 69 MET A O 1
ATOM 578 N N . ALA A 1 70 ? -13.242 7.780 11.910 1.00 90.25 70 ALA A N 1
ATOM 579 C CA . ALA A 1 70 ? -12.259 8.816 11.634 1.00 90.25 70 ALA A CA 1
ATOM 580 C C . ALA A 1 70 ? -11.276 8.304 10.581 1.00 90.25 70 ALA A C 1
ATOM 582 O O . ALA A 1 70 ? -10.726 7.219 10.723 1.00 90.25 70 ALA A O 1
ATOM 583 N N . ILE A 1 71 ? -11.051 9.103 9.540 1.00 91.81 71 ILE A N 1
ATOM 584 C CA . ILE A 1 71 ? -10.008 8.840 8.547 1.00 91.81 71 ILE A CA 1
ATOM 585 C C . ILE A 1 71 ? -8.753 9.572 8.994 1.00 91.81 71 ILE A C 1
ATOM 587 O O . ILE A 1 71 ? -8.811 10.771 9.273 1.00 91.81 71 ILE A O 1
ATOM 591 N N . ASP A 1 72 ? -7.624 8.871 9.015 1.00 93.62 72 ASP A N 1
ATOM 592 C CA . ASP A 1 72 ? -6.337 9.467 9.363 1.00 93.62 72 ASP A CA 1
ATOM 593 C C . ASP A 1 72 ? -5.191 8.906 8.511 1.00 93.62 72 ASP A C 1
ATOM 595 O O . ASP A 1 72 ? -5.329 7.956 7.733 1.00 93.62 72 ASP A O 1
ATOM 599 N N . GLU A 1 73 ? -4.031 9.535 8.642 1.00 92.75 73 GLU A N 1
ATOM 600 C CA . GLU A 1 73 ? -2.823 9.213 7.913 1.00 92.75 73 GLU A CA 1
ATOM 601 C C . GLU A 1 73 ? -1.797 8.524 8.820 1.00 92.75 73 GLU A C 1
ATOM 603 O O . GLU A 1 73 ? -1.247 9.117 9.749 1.00 92.75 73 GLU A O 1
ATOM 608 N N . ALA A 1 74 ? -1.437 7.286 8.487 1.00 91.25 74 ALA A N 1
ATOM 609 C CA . ALA A 1 74 ? -0.272 6.627 9.064 1.00 91.25 74 ALA A CA 1
ATOM 610 C C . ALA A 1 74 ? 0.996 6.952 8.271 1.00 91.25 74 ALA A C 1
ATOM 612 O O . ALA A 1 74 ? 0.995 7.050 7.043 1.00 91.25 74 ALA A O 1
ATOM 613 N N . MET A 1 75 ? 2.119 7.040 8.981 1.00 91.31 75 MET A N 1
ATOM 614 C CA . MET A 1 75 ? 3.42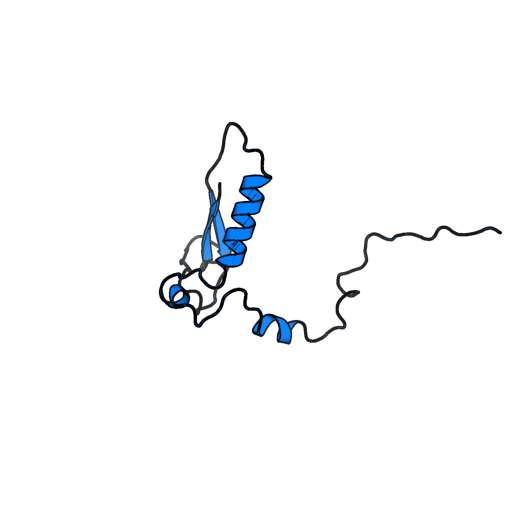9 7.283 8.382 1.00 91.31 75 MET A CA 1
ATOM 615 C C . MET A 1 75 ? 4.376 6.138 8.721 1.00 91.31 75 MET A C 1
ATOM 617 O O . MET A 1 75 ? 4.751 5.960 9.878 1.00 91.31 75 MET A O 1
ATOM 621 N N . LEU A 1 76 ? 4.810 5.390 7.705 1.00 91.00 76 LEU A N 1
ATOM 622 C CA . LEU A 1 76 ? 5.840 4.365 7.856 1.00 91.00 76 LEU A CA 1
ATOM 623 C C . LEU A 1 76 ? 7.209 4.931 7.455 1.00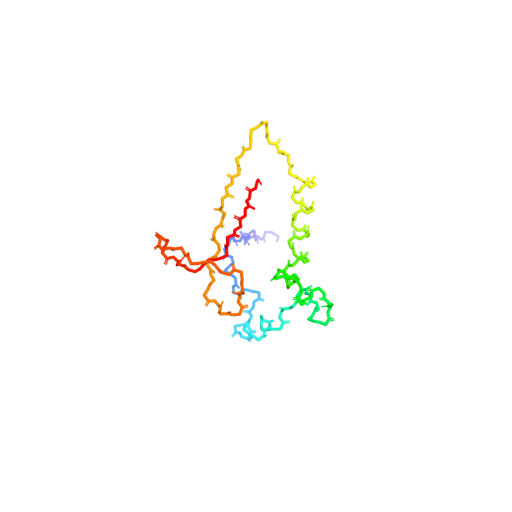 91.00 76 LEU A C 1
ATOM 625 O O . LEU A 1 76 ? 7.374 5.360 6.310 1.00 91.00 76 LEU A O 1
ATOM 629 N N . PRO A 1 77 ? 8.218 4.935 8.341 1.00 91.19 77 PRO A N 1
ATOM 630 C CA . PRO A 1 77 ? 9.539 5.451 8.003 1.00 91.19 77 PRO A CA 1
ATOM 631 C C . PRO A 1 77 ? 10.210 4.577 6.933 1.00 91.19 77 PRO A C 1
ATOM 633 O O . PRO A 1 77 ? 10.313 3.361 7.071 1.00 91.19 77 PRO A O 1
ATOM 636 N N . SER A 1 78 ? 10.706 5.196 5.859 1.00 89.19 78 SER A N 1
ATOM 637 C CA . SER A 1 78 ? 11.421 4.490 4.790 1.00 89.19 78 SER A CA 1
ATOM 638 C C . SER A 1 78 ? 12.470 5.389 4.145 1.00 89.19 78 SER A C 1
ATOM 640 O O . SER A 1 78 ? 12.150 6.288 3.370 1.00 89.19 78 SER A O 1
ATOM 642 N N . ARG A 1 79 ? 13.750 5.078 4.381 1.00 87.75 79 ARG A N 1
ATOM 643 C CA . ARG A 1 79 ? 14.893 5.763 3.745 1.00 87.75 79 ARG A CA 1
ATOM 644 C C . ARG A 1 79 ? 15.393 5.084 2.469 1.00 87.75 79 ARG A C 1
ATOM 646 O O . ARG A 1 79 ? 16.286 5.613 1.815 1.00 87.75 79 ARG A O 1
ATOM 653 N N . SER A 1 80 ? 14.845 3.918 2.122 1.00 87.50 80 SER A N 1
ATOM 654 C CA . SER A 1 80 ? 15.277 3.168 0.942 1.00 87.50 80 SER A CA 1
ATOM 655 C C . SER A 1 80 ? 15.009 3.963 -0.335 1.00 87.50 80 SER A C 1
ATOM 657 O O . SER A 1 80 ? 13.870 4.346 -0.614 1.00 87.50 80 SER A O 1
ATOM 659 N N . SER A 1 81 ? 16.055 4.178 -1.134 1.00 85.75 81 SER A N 1
ATOM 660 C CA . SER A 1 81 ? 15.952 4.851 -2.431 1.00 85.75 81 SER A CA 1
ATOM 661 C C . SER A 1 81 ? 15.118 4.051 -3.437 1.00 85.75 81 SER A C 1
ATOM 663 O O . SER A 1 81 ? 14.471 4.650 -4.298 1.00 85.75 81 SER A O 1
ATOM 665 N N . PHE A 1 82 ? 15.065 2.722 -3.281 1.00 86.25 82 PHE A N 1
ATOM 666 C CA . PHE A 1 82 ? 14.264 1.812 -4.103 1.00 86.25 82 PHE A CA 1
ATOM 667 C C . PHE A 1 82 ? 12.757 1.986 -3.904 1.00 86.25 82 PHE A C 1
ATOM 669 O O . PHE A 1 82 ? 11.972 1.641 -4.787 1.00 86.25 82 PHE A O 1
ATOM 676 N N . ASN A 1 83 ? 12.335 2.531 -2.761 1.00 88.75 83 ASN A N 1
ATOM 677 C CA . ASN A 1 83 ? 10.936 2.835 -2.528 1.00 88.75 83 ASN A CA 1
ATOM 678 C C . ASN A 1 83 ? 10.560 4.142 -3.241 1.00 88.75 83 ASN A C 1
ATOM 680 O O . ASN A 1 83 ? 10.834 5.241 -2.748 1.00 88.75 83 ASN A O 1
ATOM 684 N N . LYS A 1 84 ? 9.918 4.006 -4.406 1.00 87.81 84 LYS A N 1
ATOM 685 C CA . LYS A 1 84 ? 9.445 5.123 -5.240 1.00 87.81 84 LYS A CA 1
ATOM 686 C C . LYS A 1 84 ? 8.190 5.821 -4.692 1.00 87.81 84 LYS A C 1
ATOM 688 O O . LYS A 1 84 ? 7.779 6.827 -5.256 1.00 87.81 84 LYS A O 1
ATOM 693 N N . MET A 1 85 ? 7.572 5.300 -3.629 1.00 91.38 85 MET A N 1
ATOM 694 C CA . MET A 1 85 ? 6.382 5.891 -2.993 1.00 91.38 85 MET A CA 1
ATOM 695 C C . MET A 1 85 ? 6.723 6.760 -1.780 1.00 91.38 85 MET A C 1
ATOM 697 O O . MET A 1 85 ? 5.818 7.288 -1.139 1.00 91.38 85 MET A O 1
ATOM 701 N N . ARG A 1 86 ? 8.010 6.903 -1.437 1.00 91.81 86 ARG A N 1
ATOM 702 C CA . ARG A 1 86 ? 8.405 7.740 -0.303 1.00 91.81 86 ARG A CA 1
ATOM 703 C C . ARG A 1 86 ? 8.084 9.213 -0.567 1.00 91.81 86 ARG A C 1
ATOM 705 O O . ARG A 1 86 ? 8.316 9.721 -1.662 1.00 91.81 86 ARG A O 1
ATOM 712 N N . VAL A 1 87 ? 7.635 9.901 0.470 1.00 92.12 87 VAL A N 1
ATOM 713 C CA . VAL A 1 87 ? 7.349 11.335 0.490 1.00 92.12 87 VAL A CA 1
ATOM 714 C C . VAL A 1 87 ? 8.248 11.992 1.529 1.00 92.12 87 VAL A C 1
ATOM 716 O O . VAL A 1 87 ? 8.502 11.416 2.591 1.00 92.12 87 VAL A O 1
ATOM 719 N N . TYR A 1 88 ? 8.749 13.187 1.210 1.00 91.69 88 TYR A N 1
ATOM 720 C CA . TYR A 1 88 ? 9.492 13.994 2.169 1.00 91.69 88 TYR A CA 1
ATOM 721 C C . TYR A 1 88 ? 8.537 14.825 3.036 1.00 91.69 88 TYR A C 1
ATOM 723 O O . TYR A 1 88 ? 7.729 15.585 2.509 1.00 91.69 88 TYR A O 1
ATOM 731 N N . MET A 1 89 ? 8.646 14.724 4.359 1.00 90.38 89 MET A N 1
ATOM 732 C CA . MET A 1 89 ? 7.857 15.484 5.329 1.00 90.38 89 MET A CA 1
ATOM 733 C C . MET A 1 89 ? 8.780 16.221 6.302 1.00 90.38 89 MET A C 1
ATOM 735 O O . MET A 1 89 ? 9.335 15.632 7.226 1.00 90.38 89 MET A O 1
ATOM 739 N N . LYS A 1 90 ? 8.920 17.538 6.107 1.00 84.88 90 LYS A N 1
ATOM 740 C CA . LYS A 1 90 ? 9.837 18.404 6.869 1.00 84.88 90 LYS A CA 1
ATOM 741 C C . LYS A 1 90 ? 9.636 18.407 8.400 1.00 84.88 90 LYS A C 1
ATOM 743 O O . LYS A 1 90 ? 10.652 18.431 9.085 1.00 84.88 90 LYS A O 1
ATOM 748 N N . PRO A 1 91 ? 8.407 18.398 8.963 1.00 87.12 91 PRO A N 1
ATOM 749 C CA . PRO A 1 91 ? 8.231 18.552 10.411 1.00 87.12 91 PRO A CA 1
ATOM 750 C C . PRO A 1 91 ? 8.334 17.239 11.206 1.00 87.12 91 PRO A C 1
ATOM 752 O O . PRO A 1 91 ? 8.153 17.253 12.420 1.00 87.12 91 PRO A O 1
ATOM 755 N N . LYS A 1 92 ? 8.563 16.090 10.558 1.00 80.75 92 LYS A N 1
ATOM 756 C CA . LYS A 1 92 ? 8.587 14.781 11.230 1.00 80.75 92 LYS A CA 1
ATOM 757 C C . LYS A 1 92 ? 10.030 14.363 11.540 1.00 80.75 92 LYS A C 1
ATOM 759 O O . LYS A 1 92 ? 10.895 14.647 10.727 1.00 80.75 92 LYS A O 1
ATOM 764 N N . PRO A 1 93 ? 10.299 13.635 12.643 1.00 81.00 93 PRO A N 1
ATOM 765 C CA . PRO A 1 93 ? 11.646 13.147 12.981 1.00 81.00 93 PRO A CA 1
ATOM 766 C C . PRO A 1 93 ? 12.191 12.122 11.970 1.00 81.00 93 PRO A C 1
ATOM 768 O O . PRO A 1 93 ? 13.400 11.959 11.814 1.00 81.00 93 PRO A O 1
ATOM 771 N N . HIS A 1 94 ? 11.296 11.436 11.255 1.00 85.31 94 HIS A N 1
ATOM 772 C CA . HIS A 1 94 ? 11.624 10.632 10.085 1.00 85.31 94 HIS A CA 1
ATOM 773 C C . HIS A 1 94 ? 11.073 11.324 8.845 1.00 85.31 94 HIS A C 1
ATOM 775 O O . HIS A 1 94 ? 9.907 11.171 8.502 1.00 85.31 94 HIS A O 1
ATOM 781 N N . ASN A 1 95 ? 11.919 12.099 8.175 1.00 90.94 95 ASN A N 1
ATOM 782 C CA . ASN A 1 95 ? 11.463 12.999 7.120 1.00 90.94 95 ASN A CA 1
ATOM 783 C C . ASN A 1 95 ? 11.177 12.277 5.799 1.00 90.94 95 ASN A C 1
ATOM 785 O O . ASN A 1 95 ? 10.669 12.904 4.887 1.00 90.94 95 ASN A O 1
ATOM 789 N N . TRP A 1 96 ? 11.512 10.992 5.663 1.00 93.75 96 TRP A N 1
ATOM 790 C CA . TRP A 1 96 ? 11.186 10.175 4.492 1.00 93.75 96 TRP A CA 1
ATOM 791 C C . TRP A 1 96 ? 10.255 9.045 4.909 1.00 93.75 96 TRP A C 1
ATOM 793 O O . TRP A 1 96 ? 10.656 8.155 5.667 1.00 93.75 96 TRP A O 1
ATOM 803 N N . VAL A 1 97 ? 9.020 9.088 4.416 1.00 93.50 97 VAL A N 1
ATOM 804 C CA . VAL A 1 97 ? 7.944 8.193 4.858 1.00 93.50 97 VAL A CA 1
ATOM 805 C C . VAL A 1 97 ? 7.170 7.616 3.686 1.00 93.50 97 VAL A C 1
ATOM 807 O O . VAL A 1 97 ? 7.089 8.224 2.624 1.00 93.50 97 VAL A O 1
ATOM 810 N N . VAL A 1 98 ? 6.568 6.450 3.886 1.00 93.06 98 VAL A N 1
ATOM 811 C CA . VAL A 1 98 ? 5.412 6.002 3.112 1.00 93.06 98 VAL A CA 1
ATOM 812 C C . VAL A 1 98 ? 4.179 6.445 3.868 1.00 93.06 98 VAL A C 1
ATOM 814 O O . VAL A 1 98 ? 4.017 6.119 5.043 1.00 93.06 98 VAL A O 1
ATOM 817 N N . LYS A 1 99 ? 3.332 7.197 3.183 1.00 91.50 99 LYS A N 1
ATOM 818 C CA . LYS A 1 99 ? 2.073 7.683 3.716 1.00 91.50 99 LYS A CA 1
ATOM 819 C C . LYS A 1 99 ? 0.976 6.667 3.410 1.00 91.50 99 LYS A C 1
ATOM 821 O O . LYS A 1 99 ? 0.832 6.254 2.260 1.00 91.50 99 LYS A O 1
ATOM 826 N N . LEU A 1 100 ? 0.251 6.255 4.439 1.00 92.06 100 LEU A N 1
ATOM 827 C CA . LEU A 1 100 ? -0.893 5.354 4.373 1.00 92.06 100 LEU A CA 1
ATOM 828 C C . LEU A 1 100 ? -2.132 6.120 4.819 1.00 92.06 100 LEU A C 1
ATOM 830 O O . LEU A 1 100 ? -2.051 6.912 5.751 1.00 92.06 100 LEU A O 1
ATOM 834 N N . PHE A 1 101 ? -3.264 5.861 4.182 1.00 92.12 101 PHE A N 1
ATOM 835 C CA . PHE A 1 101 ? -4.561 6.340 4.647 1.00 92.12 101 PHE A CA 1
ATOM 836 C C . PHE A 1 101 ? -5.276 5.174 5.314 1.00 92.12 101 PHE A C 1
ATOM 838 O O . PHE A 1 101 ? -5.281 4.069 4.767 1.00 92.12 101 PHE A O 1
ATOM 845 N N . MET A 1 102 ? -5.820 5.413 6.499 1.00 91.69 102 MET A N 1
ATOM 846 C CA . MET A 1 102 ? -6.502 4.414 7.311 1.00 91.69 102 MET A CA 1
ATOM 847 C C . MET A 1 102 ? -7.914 4.898 7.618 1.00 91.69 102 MET A C 1
ATOM 849 O O . MET A 1 102 ? -8.141 6.101 7.772 1.00 91.69 102 MET A O 1
ATOM 853 N N . LEU A 1 103 ? -8.830 3.938 7.677 1.00 88.31 103 LEU A N 1
ATOM 854 C CA . LEU A 1 103 ? -10.218 4.083 8.093 1.00 88.31 103 LEU A CA 1
ATOM 855 C C . LEU A 1 103 ? -10.477 3.067 9.206 1.00 88.31 103 LEU A C 1
ATOM 857 O O . LEU A 1 103 ? -9.943 1.941 9.064 1.00 88.31 103 LEU A O 1
#

Foldseek 3Di:
DDDDDDDPDPDDPPCVPDDPDDPPVVVVPDFPADCPPPVVVVPLCRRCVNVVVVVVVVCVVPPDDDPDDDKDKDWAQDPDPSNPQWDACVPDPRRTTRIDIDD

Radius of gyration: 21.0 Å; Cα contacts (8 Å, |Δi|>4): 76; chains: 1; bounding box: 44×59×61 Å

Sequence (103 aa):
MEDYRRGYHPTQPLRALHDARPSLHNSRNLHFSSNSDPRAATDRFWKLRRIVDALQDRFQAEHVVLSVMAIDEAMLPSRSSFNKMRVYMKPKPHNWVVKLFML

Secondary structure (DSSP, 8-state):
---------S---GGGG--SS-HHHHGGG--SS-TTSTHHHH-TTHHHHHHHHHHHHHHHHH----SS---EEEEEE---TT-TT-EE-TTSSS-EEEEEEE-